Protein AF-A0A6H1ZTC7-F1 (afdb_monomer)

Organism: NCBI:txid1070528

Radius of gyration: 21.6 Å; Cα contacts (8 Å, |Δi|>4): 102; chains: 1; bounding box: 42×36×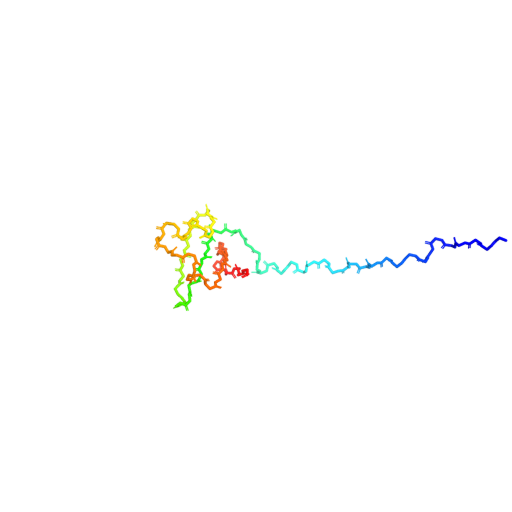64 Å

pLDDT: mean 79.91, std 18.55, range [43.78, 96.75]

Mean predicted aligned error: 12.48 Å

Secondary structure (DSSP, 8-state):
-----TT--------------GGG---EEEEEEEETT--EEEEET--HHHHHHHTT--GGGEEEEEEEETTS-EEE-

Sequence (77 aa):
PVGVRKSDRPVAKYNTKPKTNKDQSGKVLAVVIELINNNLFGLYQGTHMQVCEFHDISPHYVKRTGWVLENGTYLWR

Structure (mmCIF, N/CA/C/O backbone):
data_AF-A0A6H1ZTC7-F1
#
_entry.id   AF-A0A6H1ZTC7-F1
#
loop_
_atom_site.group_PDB
_atom_site.id
_atom_site.type_symbol
_atom_site.label_atom_id
_atom_site.label_alt_id
_atom_site.label_comp_id
_atom_site.label_asym_id
_atom_site.label_entity_id
_atom_site.label_seq_id
_atom_site.pdbx_PDB_ins_code
_atom_site.Cartn_x
_atom_site.Cartn_y
_atom_site.Cartn_z
_atom_site.occupancy
_atom_site.B_iso_or_equiv
_atom_site.auth_seq_id
_atom_site.auth_comp_id
_atom_site.auth_asym_id
_atom_site.auth_atom_id
_atom_si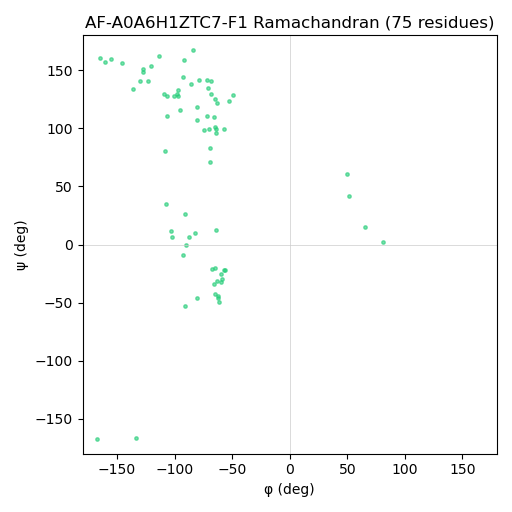te.pdbx_PDB_model_num
ATOM 1 N N . PRO A 1 1 ? 32.266 -24.553 51.497 1.00 43.78 1 PRO A N 1
ATOM 2 C CA . PRO A 1 1 ? 31.337 -24.601 50.341 1.00 43.78 1 PRO A CA 1
ATOM 3 C C . PRO A 1 1 ? 30.422 -23.365 50.324 1.00 43.78 1 PRO A C 1
ATOM 5 O O . PRO A 1 1 ? 29.478 -23.277 51.102 1.00 43.78 1 PRO A O 1
ATOM 8 N N . VAL A 1 2 ? 30.762 -22.370 49.499 1.00 44.69 2 VAL A N 1
ATOM 9 C CA . VAL A 1 2 ? 30.003 -21.117 49.367 1.00 44.69 2 VAL A CA 1
ATOM 10 C C . VAL A 1 2 ? 28.805 -21.378 48.454 1.00 44.69 2 VAL A C 1
ATOM 12 O O . VAL A 1 2 ? 28.962 -21.608 47.258 1.00 44.69 2 VAL A O 1
ATOM 15 N N . GLY A 1 3 ? 27.607 -21.422 49.038 1.00 44.44 3 GLY A N 1
ATOM 16 C CA . GLY A 1 3 ? 26.360 -21.637 48.310 1.00 44.44 3 GLY A CA 1
ATOM 17 C C . GLY A 1 3 ? 25.985 -20.405 47.491 1.00 44.44 3 GLY A C 1
ATOM 18 O O . GLY A 1 3 ? 25.602 -19.380 48.050 1.00 44.44 3 GLY A O 1
ATOM 19 N N . VAL A 1 4 ? 26.077 -20.517 46.167 1.00 47.19 4 VAL A N 1
ATOM 20 C CA . VAL A 1 4 ? 25.597 -19.504 45.221 1.00 47.19 4 VAL A CA 1
ATOM 21 C C . VAL A 1 4 ? 24.071 -19.433 45.331 1.00 47.19 4 VAL A C 1
ATOM 23 O O . VAL A 1 4 ? 23.358 -20.376 44.978 1.00 47.19 4 VAL A O 1
ATOM 26 N N . ARG A 1 5 ? 23.555 -18.332 45.885 1.00 55.75 5 ARG A N 1
ATOM 27 C CA . ARG A 1 5 ? 22.113 -18.074 45.994 1.00 55.75 5 ARG A CA 1
ATOM 28 C C . ARG A 1 5 ? 21.540 -17.848 44.588 1.00 55.75 5 ARG A C 1
ATOM 30 O O . ARG A 1 5 ? 22.151 -17.179 43.765 1.00 55.75 5 ARG A O 1
ATOM 37 N N . LYS A 1 6 ? 20.337 -18.367 44.310 1.00 50.88 6 LYS A N 1
ATOM 38 C CA . LYS A 1 6 ? 19.627 -18.266 43.008 1.00 50.88 6 LYS A CA 1
ATOM 39 C C . LYS A 1 6 ? 19.227 -16.829 42.593 1.00 50.88 6 LYS A C 1
ATOM 41 O O . LYS A 1 6 ? 18.428 -16.662 41.677 1.00 50.88 6 LYS A O 1
ATOM 46 N N . SER A 1 7 ? 19.747 -15.809 43.267 1.00 56.41 7 SER A N 1
ATOM 47 C CA . SER A 1 7 ? 19.385 -14.396 43.129 1.00 56.41 7 SER A CA 1
ATOM 48 C C . SER A 1 7 ? 20.253 -13.606 42.137 1.00 56.41 7 SER A C 1
ATOM 50 O O . SER A 1 7 ? 19.864 -12.501 41.783 1.00 56.41 7 SER A O 1
ATOM 52 N N . ASP A 1 8 ? 21.355 -14.167 41.626 1.00 50.31 8 ASP A N 1
ATOM 53 C CA . ASP A 1 8 ? 22.290 -13.483 40.706 1.00 50.31 8 ASP A CA 1
ATOM 54 C C . ASP A 1 8 ? 21.974 -13.670 39.210 1.00 50.31 8 ASP A C 1
ATOM 56 O O . ASP A 1 8 ? 22.858 -13.614 38.356 1.00 50.31 8 ASP A O 1
ATOM 60 N N . ARG A 1 9 ? 20.711 -13.920 38.846 1.00 54.25 9 ARG A N 1
ATOM 61 C CA . ARG A 1 9 ? 20.311 -13.871 37.432 1.00 54.25 9 ARG A CA 1
ATOM 62 C C . ARG A 1 9 ? 19.732 -12.490 37.139 1.00 54.25 9 ARG A C 1
ATOM 64 O O . ARG A 1 9 ? 18.677 -12.178 37.693 1.00 54.25 9 ARG A O 1
ATOM 71 N N . PRO A 1 10 ? 20.353 -11.670 36.272 1.00 53.62 10 PRO A N 1
ATOM 72 C CA . PRO A 1 10 ? 19.730 -10.439 35.818 1.00 53.62 10 PRO A CA 1
ATOM 73 C C . PRO A 1 10 ? 18.485 -10.810 35.010 1.00 53.62 10 PRO A C 1
ATOM 75 O O . PRO A 1 10 ? 18.559 -11.225 33.856 1.00 53.62 10 PRO A O 1
ATOM 78 N N . VAL A 1 11 ? 17.314 -10.706 35.635 1.00 56.88 11 VAL A N 1
ATOM 79 C CA . VAL A 1 11 ? 16.043 -10.771 34.920 1.00 56.88 11 VAL A CA 1
ATOM 80 C C . VAL A 1 11 ? 15.911 -9.432 34.213 1.00 56.88 11 VAL A C 1
ATOM 82 O O . VAL A 1 11 ? 15.545 -8.434 34.836 1.00 56.88 11 VAL A O 1
ATOM 85 N N . ALA A 1 12 ? 16.249 -9.392 32.925 1.00 54.44 12 ALA A N 1
ATOM 86 C CA . ALA A 1 12 ? 15.889 -8.274 32.072 1.00 54.44 12 ALA A CA 1
ATOM 87 C C . ALA A 1 12 ? 14.362 -8.128 32.134 1.00 54.44 12 ALA A C 1
ATOM 89 O O . ALA A 1 12 ? 13.613 -8.892 31.525 1.00 54.44 12 ALA A O 1
ATOM 90 N N . LYS A 1 13 ? 13.884 -7.190 32.959 1.00 56.03 13 LYS A N 1
ATOM 91 C CA . LYS A 1 13 ? 12.476 -6.807 33.020 1.00 56.03 13 LYS A CA 1
ATOM 92 C C . LYS A 1 13 ? 12.158 -6.081 31.716 1.00 56.03 13 LYS A C 1
ATOM 94 O O . LYS A 1 13 ? 12.160 -4.855 31.673 1.00 56.03 13 LYS A O 1
ATOM 99 N N . TYR A 1 14 ? 11.864 -6.831 30.660 1.00 56.59 14 TYR A N 1
ATOM 100 C CA . TYR A 1 14 ? 11.167 -6.316 29.484 1.00 56.59 14 TYR A CA 1
ATOM 101 C C . TYR A 1 14 ? 9.719 -6.018 29.891 1.00 56.59 14 TYR A C 1
ATOM 103 O O . TYR A 1 14 ? 8.795 -6.756 29.573 1.00 56.59 14 TYR A O 1
ATOM 111 N N . ASN A 1 15 ? 9.530 -4.973 30.698 1.00 51.97 15 ASN A N 1
ATOM 112 C CA . ASN A 1 15 ? 8.232 -4.578 31.238 1.00 51.97 15 ASN A CA 1
ATOM 113 C C . ASN A 1 15 ? 7.710 -3.303 30.572 1.00 51.97 15 ASN A C 1
ATOM 115 O O . ASN A 1 15 ? 7.051 -2.477 31.195 1.00 51.97 15 ASN A O 1
ATOM 119 N N . THR A 1 16 ? 7.991 -3.145 29.286 1.00 54.34 16 THR A N 1
ATOM 120 C CA . THR A 1 16 ? 7.269 -2.224 28.418 1.00 54.34 16 THR A CA 1
ATOM 121 C C . THR A 1 16 ? 6.415 -3.070 27.493 1.00 54.34 16 THR A C 1
ATOM 123 O O . THR A 1 16 ? 6.769 -3.331 26.346 1.00 54.34 16 THR A O 1
ATOM 126 N N . LYS A 1 17 ? 5.258 -3.523 28.001 1.00 56.78 17 LYS A N 1
ATOM 127 C CA . LYS A 1 17 ? 4.168 -3.908 27.097 1.00 56.78 17 LYS A CA 1
ATOM 128 C C . LYS A 1 17 ? 4.004 -2.747 26.110 1.00 56.78 17 LYS A C 1
ATOM 130 O O . LYS A 1 17 ? 3.937 -1.604 26.578 1.00 56.78 17 LYS A O 1
ATOM 135 N N . PRO A 1 18 ? 3.993 -2.994 24.790 1.00 57.00 18 PRO A N 1
ATOM 136 C CA . PRO A 1 18 ? 3.762 -1.927 23.832 1.00 57.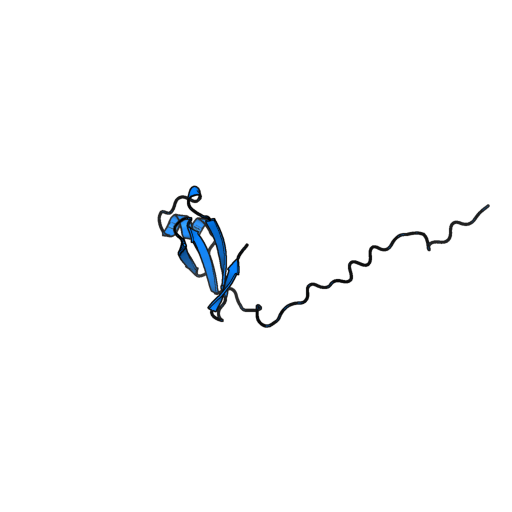00 18 PRO A CA 1
ATOM 137 C C . PRO A 1 18 ? 2.468 -1.226 24.245 1.00 57.00 18 PRO A C 1
ATOM 139 O O . PRO A 1 18 ? 1.445 -1.879 24.454 1.00 57.00 18 PRO A O 1
ATOM 142 N N . LYS A 1 19 ? 2.533 0.091 24.474 1.00 55.03 19 LYS A N 1
ATOM 143 C CA . LYS A 1 19 ? 1.332 0.884 24.731 1.00 55.03 19 LYS A CA 1
ATOM 144 C C . LYS A 1 19 ? 0.509 0.808 23.452 1.00 55.03 19 LYS A C 1
ATOM 146 O O . LYS A 1 19 ? 0.826 1.495 22.486 1.00 55.03 19 LYS A O 1
ATOM 151 N N . THR A 1 20 ? -0.496 -0.064 23.424 1.00 53.09 20 THR A N 1
ATOM 152 C CA . THR A 1 20 ? -1.463 -0.120 22.331 1.00 53.09 20 THR A CA 1
ATOM 153 C C . THR A 1 20 ? -2.217 1.197 22.355 1.00 53.09 20 THR A C 1
ATOM 155 O O . THR A 1 20 ? -3.128 1.392 23.160 1.00 53.09 20 THR A O 1
ATOM 158 N N . ASN A 1 21 ? -1.768 2.142 21.536 1.00 57.53 21 ASN A N 1
ATOM 159 C CA . ASN A 1 21 ? -2.438 3.413 21.376 1.00 57.53 21 ASN A CA 1
ATOM 160 C C . ASN A 1 21 ? -3.741 3.116 20.627 1.00 57.53 21 ASN A C 1
ATOM 162 O O . ASN A 1 21 ? -3.718 2.851 19.426 1.00 57.53 21 ASN A O 1
ATOM 166 N N . LYS A 1 22 ? -4.859 3.019 21.357 1.00 55.41 22 LYS A N 1
ATOM 167 C CA . LYS A 1 22 ? -6.140 2.545 20.806 1.00 55.41 22 LYS A CA 1
ATOM 168 C C . LYS A 1 22 ? -6.640 3.423 19.654 1.00 55.41 22 LYS A C 1
ATOM 170 O O . LYS A 1 22 ? -7.308 2.904 18.767 1.00 55.41 22 LYS A O 1
ATOM 175 N N . ASP A 1 23 ? -6.235 4.690 19.607 1.00 56.66 23 ASP A N 1
ATOM 176 C CA . ASP A 1 23 ? -6.593 5.615 18.524 1.00 56.66 23 ASP A CA 1
ATOM 177 C C . ASP A 1 23 ? -5.960 5.258 17.171 1.00 56.66 23 ASP A C 1
ATOM 179 O O . ASP A 1 23 ? -6.475 5.639 16.126 1.00 56.66 23 ASP A O 1
ATOM 183 N N . GLN A 1 24 ? -4.876 4.476 17.165 1.00 60.47 24 GLN A N 1
ATOM 184 C CA . GLN A 1 24 ? -4.244 3.963 15.941 1.00 60.47 24 GLN A CA 1
ATOM 185 C C . GLN A 1 24 ? -4.578 2.491 15.685 1.00 60.47 24 GLN A C 1
ATOM 187 O O . GLN A 1 24 ? -3.955 1.840 14.846 1.00 60.47 24 GLN A O 1
ATOM 192 N N . SER A 1 25 ? -5.545 1.946 16.427 1.00 65.38 25 SER A N 1
ATOM 193 C CA . SER A 1 25 ? -6.029 0.589 16.223 1.00 65.38 25 SER A CA 1
ATOM 194 C C . SER A 1 25 ? -7.288 0.612 15.366 1.00 65.38 25 SER A C 1
ATOM 196 O O . SER A 1 25 ? -8.243 1.335 15.630 1.00 65.38 25 SER A O 1
ATOM 198 N N . GLY A 1 26 ? -7.268 -0.179 14.307 1.00 73.31 26 GLY A N 1
ATOM 199 C CA . GLY A 1 26 ? -8.362 -0.322 13.367 1.00 73.31 26 GLY A CA 1
ATOM 200 C C . GLY A 1 26 ? -8.124 -1.568 12.537 1.00 73.31 26 GLY A C 1
ATOM 201 O O . GLY A 1 26 ? -7.006 -2.089 12.477 1.00 73.31 26 GLY A O 1
ATOM 202 N N . LYS A 1 27 ? -9.181 -2.084 11.922 1.00 86.69 27 LYS A N 1
ATOM 203 C CA . LYS A 1 27 ? -9.045 -3.209 11.007 1.00 86.69 27 LYS A CA 1
ATOM 204 C C . LYS A 1 27 ? -8.361 -2.728 9.730 1.00 86.69 27 LYS A C 1
ATOM 206 O O . LYS A 1 27 ? -8.689 -1.661 9.209 1.00 86.69 27 LYS A O 1
ATOM 211 N N . VAL A 1 28 ? -7.388 -3.504 9.258 1.00 88.69 28 VAL A N 1
ATOM 212 C CA . VAL A 1 28 ? -6.708 -3.244 7.987 1.00 88.69 28 VAL A CA 1
ATOM 213 C C . VAL A 1 28 ? -7.732 -3.358 6.862 1.00 88.69 28 VAL A C 1
ATOM 215 O O . VAL A 1 28 ? -8.363 -4.402 6.702 1.00 88.69 28 VAL A O 1
ATOM 218 N N . LEU A 1 29 ? -7.887 -2.277 6.103 1.00 91.25 29 LEU A N 1
ATOM 219 C CA . LEU A 1 29 ? -8.779 -2.195 4.953 1.00 91.25 29 LEU A CA 1
ATOM 220 C C . LEU A 1 29 ? -8.030 -2.589 3.674 1.00 91.25 29 LEU A C 1
ATOM 222 O O . LEU A 1 29 ? -8.459 -3.484 2.952 1.00 91.25 29 LEU A O 1
ATOM 226 N N . ALA A 1 30 ? -6.889 -1.955 3.406 1.00 93.38 30 ALA A N 1
ATOM 227 C CA . ALA A 1 30 ? -6.105 -2.200 2.199 1.00 93.38 30 ALA A CA 1
ATOM 228 C C . ALA A 1 30 ? -4.603 -2.069 2.460 1.00 93.38 30 ALA A C 1
ATOM 230 O O . ALA A 1 30 ? -4.170 -1.394 3.398 1.00 93.38 30 ALA A O 1
ATOM 231 N N . VAL A 1 31 ? -3.810 -2.720 1.611 1.00 94.62 31 VAL A N 1
ATOM 232 C CA . VAL A 1 31 ? -2.369 -2.469 1.529 1.00 94.62 31 VAL A CA 1
ATOM 233 C C . VAL A 1 31 ? -2.143 -1.303 0.591 1.00 94.62 31 VAL A C 1
ATOM 235 O O . VAL A 1 31 ? -2.782 -1.222 -0.456 1.00 94.62 31 VAL A O 1
ATOM 238 N N . VAL A 1 32 ? -1.238 -0.410 0.975 1.00 95.38 32 VAL A N 1
ATOM 239 C CA . VAL A 1 32 ? -0.892 0.780 0.205 1.00 95.38 32 VAL A CA 1
ATOM 240 C C . VAL A 1 32 ? 0.612 0.877 -0.006 1.00 95.38 32 VAL A C 1
ATOM 242 O O . VAL A 1 32 ? 1.412 0.455 0.834 1.00 95.38 32 VAL A O 1
ATOM 245 N N . ILE A 1 33 ? 0.995 1.458 -1.133 1.00 96.25 33 ILE A N 1
ATOM 246 C CA . ILE A 1 33 ? 2.370 1.817 -1.463 1.00 96.25 33 ILE A CA 1
ATOM 247 C C . ILE 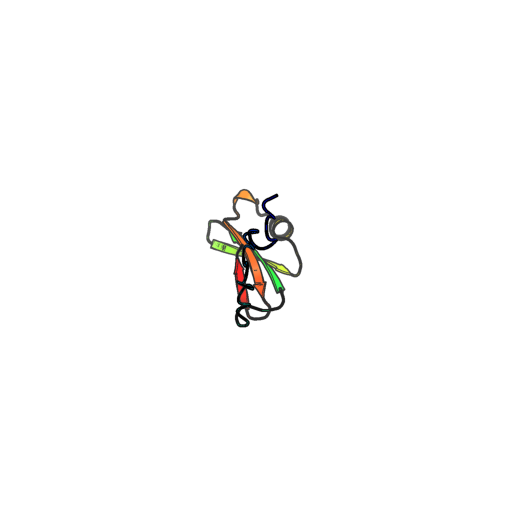A 1 33 ? 2.421 3.313 -1.757 1.00 96.25 33 ILE A C 1
ATOM 249 O O . ILE A 1 33 ? 1.520 3.866 -2.387 1.00 96.25 33 ILE A O 1
ATOM 253 N N . GLU A 1 34 ? 3.480 3.966 -1.295 1.00 96.75 34 GLU A N 1
ATOM 254 C CA . GLU A 1 34 ? 3.822 5.326 -1.694 1.00 96.75 34 GLU A CA 1
ATOM 255 C C . GLU A 1 34 ? 5.018 5.264 -2.627 1.00 96.75 34 GLU A C 1
ATOM 257 O O . GLU A 1 34 ? 6.037 4.651 -2.298 1.00 96.75 34 GLU A O 1
ATOM 262 N N . LEU A 1 35 ? 4.900 5.899 -3.785 1.00 96.19 35 LEU A N 1
ATOM 263 C CA . LEU A 1 35 ? 5.989 6.006 -4.741 1.00 96.19 35 LEU A CA 1
ATOM 264 C C . LEU A 1 35 ? 6.916 7.180 -4.407 1.00 96.19 35 LEU A C 1
ATOM 266 O O . LEU A 1 35 ? 6.583 8.069 -3.625 1.00 96.19 35 LEU A O 1
ATOM 270 N N . ILE A 1 36 ? 8.085 7.223 -5.043 1.00 94.88 36 ILE A N 1
ATOM 271 C CA . ILE A 1 36 ? 9.062 8.316 -4.877 1.00 94.88 36 ILE A CA 1
ATOM 272 C C . ILE A 1 36 ? 8.470 9.686 -5.260 1.00 94.88 36 ILE A C 1
ATOM 274 O O . ILE A 1 36 ? 8.834 10.699 -4.668 1.00 94.88 36 ILE A O 1
ATOM 278 N N . ASN A 1 37 ? 7.516 9.726 -6.195 1.00 95.00 37 ASN A N 1
ATOM 279 C CA . ASN A 1 37 ? 6.796 10.945 -6.584 1.00 95.00 37 ASN A CA 1
ATOM 280 C C . ASN A 1 37 ? 5.621 11.306 -5.647 1.00 95.00 37 ASN A C 1
ATOM 282 O O . ASN A 1 37 ? 4.848 12.205 -5.963 1.00 95.00 37 ASN A O 1
ATOM 286 N N . ASN A 1 38 ? 5.497 10.624 -4.502 1.00 92.88 38 ASN A N 1
ATOM 287 C CA . ASN A 1 38 ? 4.419 10.747 -3.516 1.00 92.88 38 ASN A CA 1
ATOM 288 C C . ASN A 1 38 ? 3.024 10.320 -4.014 1.00 92.88 38 ASN A C 1
ATOM 290 O O . ASN A 1 38 ? 2.029 10.602 -3.347 1.00 92.88 38 ASN A O 1
ATOM 294 N N . ASN A 1 39 ? 2.928 9.611 -5.145 1.00 95.00 39 ASN A N 1
ATOM 295 C CA . ASN A 1 39 ? 1.671 8.980 -5.539 1.00 95.00 39 ASN A CA 1
ATOM 296 C C . ASN A 1 39 ? 1.376 7.776 -4.640 1.00 95.00 39 ASN A C 1
ATOM 298 O O . ASN A 1 39 ? 2.277 7.004 -4.298 1.00 95.00 39 ASN A O 1
ATOM 302 N N . LEU A 1 40 ? 0.101 7.611 -4.298 1.00 94.38 40 LEU A N 1
ATOM 303 C CA . LEU A 1 40 ? -0.396 6.524 -3.465 1.00 94.38 40 LEU A CA 1
ATOM 304 C C . LEU A 1 40 ? -1.217 5.552 -4.302 1.00 94.38 40 LEU A C 1
ATOM 306 O O . LEU A 1 40 ? -2.147 5.954 -4.998 1.00 94.38 40 LEU A O 1
ATOM 310 N N . PHE A 1 41 ? -0.894 4.272 -4.17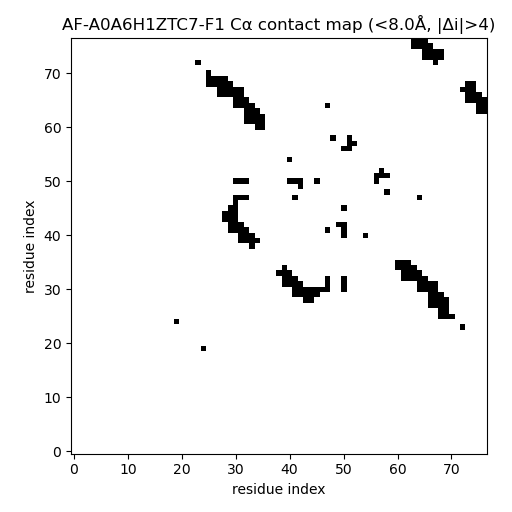6 1.00 95.00 41 PHE A N 1
ATOM 311 C CA . PHE A 1 41 ? -1.647 3.178 -4.778 1.00 95.00 41 PHE A CA 1
ATOM 312 C C . PHE A 1 41 ? -1.997 2.164 -3.707 1.00 95.00 41 PHE A C 1
ATOM 314 O O . PHE A 1 41 ? -1.272 2.020 -2.722 1.00 95.00 41 PHE A O 1
ATOM 321 N N . GLY A 1 42 ? -3.108 1.457 -3.879 1.00 94.06 42 GLY A N 1
ATOM 322 C CA . GLY A 1 42 ? -3.539 0.491 -2.887 1.00 94.06 42 GLY A CA 1
ATOM 323 C C . GLY A 1 42 ? -4.517 -0.528 -3.424 1.00 94.06 42 GLY A C 1
ATOM 324 O O . GLY A 1 42 ? -5.218 -0.289 -4.402 1.00 94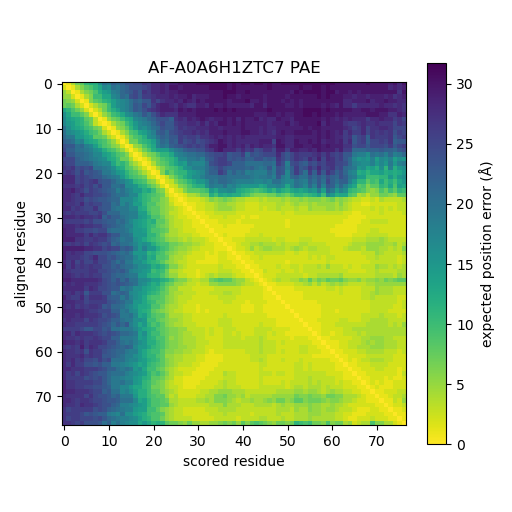.06 42 GLY A O 1
ATOM 325 N N . LEU A 1 43 ? -4.558 -1.667 -2.743 1.00 95.56 43 LEU A N 1
ATOM 326 C CA . LEU A 1 43 ? -5.401 -2.798 -3.095 1.00 95.56 43 LEU A CA 1
ATOM 327 C C . LEU A 1 43 ? -6.066 -3.364 -1.841 1.00 95.56 43 LEU A C 1
ATOM 329 O O . LEU A 1 43 ? -5.419 -3.572 -0.805 1.00 95.56 43 LEU A O 1
ATOM 333 N N . TYR A 1 44 ? -7.370 -3.617 -1.945 1.00 93.00 44 TYR A N 1
ATOM 334 C CA . TYR A 1 44 ? -8.136 -4.273 -0.893 1.00 93.00 44 TYR A CA 1
ATOM 335 C C . TYR A 1 44 ? -7.631 -5.707 -0.712 1.00 93.00 44 TYR A C 1
ATOM 337 O O . TYR A 1 44 ? -7.591 -6.464 -1.675 1.00 93.00 44 TYR A O 1
ATOM 345 N N . GLN A 1 45 ? -7.245 -6.065 0.517 1.00 83.44 45 GLN A N 1
ATOM 346 C CA . GLN A 1 45 ? -6.766 -7.410 0.874 1.00 83.44 45 GLN A CA 1
ATOM 347 C C . GLN A 1 45 ? -5.677 -7.975 -0.062 1.00 83.44 45 GLN A C 1
ATOM 349 O O . GLN A 1 45 ? -5.843 -9.031 -0.666 1.00 83.44 45 GLN A O 1
ATOM 354 N N . GLY A 1 46 ? -4.538 -7.286 -0.155 1.00 88.38 46 GLY A N 1
ATOM 355 C CA . GLY A 1 46 ? -3.397 -7.741 -0.953 1.00 88.38 46 GLY A CA 1
ATOM 356 C C . GLY A 1 46 ? -2.059 -7.642 -0.230 1.00 88.38 46 GLY A C 1
ATOM 357 O O . GLY A 1 46 ? -1.983 -7.422 0.976 1.00 88.38 46 GLY A O 1
ATOM 358 N N . THR A 1 47 ? -0.984 -7.781 -0.995 1.00 92.25 47 THR A N 1
ATOM 359 C CA . THR A 1 47 ? 0.396 -7.479 -0.602 1.00 92.25 47 THR A CA 1
ATOM 360 C C . THR A 1 47 ? 0.910 -6.292 -1.411 1.00 92.25 47 THR A C 1
ATOM 362 O O . THR A 1 47 ? 0.363 -5.972 -2.462 1.00 92.25 47 THR A O 1
ATOM 365 N N . HIS A 1 48 ? 1.988 -5.642 -0.965 1.00 91.31 48 HIS A N 1
ATOM 366 C CA . HIS A 1 48 ? 2.573 -4.522 -1.713 1.00 91.31 48 HIS A CA 1
ATOM 367 C C . HIS A 1 48 ? 3.026 -4.942 -3.122 1.00 91.31 48 HIS A C 1
ATOM 369 O O . HIS A 1 48 ? 2.899 -4.157 -4.051 1.00 91.31 48 HIS A O 1
ATOM 375 N N . MET A 1 49 ? 3.468 -6.194 -3.298 1.00 95.12 49 MET A N 1
ATOM 376 C CA . MET A 1 49 ? 3.799 -6.753 -4.612 1.00 95.12 49 MET A CA 1
ATOM 377 C C . MET A 1 49 ? 2.573 -6.860 -5.520 1.00 95.12 49 MET A C 1
ATOM 379 O O . MET A 1 49 ? 2.644 -6.454 -6.670 1.00 95.12 49 MET A O 1
ATOM 383 N N . GLN A 1 50 ? 1.431 -7.305 -4.992 1.00 95.75 50 GLN A N 1
ATOM 384 C CA . GLN A 1 50 ? 0.180 -7.341 -5.758 1.00 95.75 50 GLN A CA 1
ATOM 385 C C . GLN A 1 50 ? -0.324 -5.939 -6.114 1.00 95.75 50 GLN A C 1
ATOM 387 O O . GLN A 1 50 ? -0.888 -5.755 -7.186 1.00 95.75 50 GLN A O 1
ATOM 392 N N . VAL A 1 51 ? -0.108 -4.940 -5.247 1.00 95.25 51 VAL A N 1
ATOM 393 C CA . VAL A 1 51 ? -0.390 -3.533 -5.586 1.00 95.25 51 VAL A CA 1
ATOM 394 C C . VAL A 1 51 ? 0.490 -3.091 -6.758 1.00 95.25 51 VAL A C 1
ATOM 396 O O . VAL A 1 51 ? -0.009 -2.473 -7.694 1.00 95.25 51 VAL A O 1
ATOM 399 N N . CYS A 1 52 ? 1.780 -3.436 -6.735 1.00 95.12 52 CYS A N 1
ATOM 400 C CA . CYS A 1 52 ? 2.700 -3.144 -7.831 1.00 95.12 52 CYS A CA 1
ATOM 401 C C . CYS A 1 52 ? 2.275 -3.824 -9.142 1.00 95.12 52 CYS A C 1
ATOM 403 O O . CYS A 1 52 ? 2.174 -3.152 -10.161 1.00 95.12 52 CYS A O 1
ATOM 405 N N . GLU A 1 53 ? 1.972 -5.123 -9.115 1.00 96.31 53 GLU A N 1
ATOM 406 C CA . GLU A 1 53 ? 1.536 -5.893 -10.290 1.00 96.31 53 GLU A CA 1
ATOM 407 C C . GLU A 1 53 ? 0.220 -5.366 -10.872 1.00 96.31 53 GLU A C 1
ATOM 409 O O . GLU A 1 53 ? 0.112 -5.168 -12.078 1.00 96.31 53 GLU A O 1
ATOM 414 N N . PHE A 1 54 ? -0.772 -5.091 -10.018 1.00 95.50 54 PHE A N 1
ATOM 415 C CA . PHE A 1 54 ? -2.085 -4.607 -10.449 1.00 95.50 54 PHE A CA 1
ATOM 416 C C . PHE A 1 54 ? -2.015 -3.241 -11.145 1.00 95.50 54 PHE A C 1
ATOM 418 O O . PHE A 1 54 ? -2.815 -2.956 -12.034 1.00 95.50 54 PHE A O 1
ATOM 425 N N . HIS A 1 55 ? -1.062 -2.397 -10.746 1.00 93.44 55 HIS A N 1
ATOM 426 C CA . HIS A 1 55 ? -0.878 -1.054 -11.294 1.00 93.44 55 HIS A CA 1
ATOM 427 C C . HIS A 1 55 ? 0.281 -0.938 -12.298 1.00 93.44 55 HIS A C 1
ATOM 429 O O . HIS A 1 55 ? 0.584 0.178 -12.712 1.00 93.44 55 HIS A O 1
ATOM 435 N N . ASP A 1 56 ? 0.916 -2.052 -12.682 1.00 94.94 56 ASP A N 1
ATOM 436 C CA . ASP A 1 56 ? 2.106 -2.086 -13.550 1.00 94.94 56 ASP A CA 1
ATOM 437 C C . ASP A 1 56 ? 3.241 -1.157 -13.060 1.00 94.94 56 ASP A C 1
ATOM 439 O O . ASP A 1 56 ? 3.882 -0.413 -13.803 1.00 94.94 56 ASP A O 1
ATOM 443 N N . ILE A 1 57 ? 3.465 -1.156 -11.743 1.00 94.88 57 ILE A N 1
ATOM 444 C CA . ILE A 1 57 ? 4.478 -0.342 -11.071 1.00 94.88 57 ILE A CA 1
ATOM 445 C C . ILE A 1 57 ? 5.698 -1.208 -10.774 1.00 94.88 57 ILE A C 1
ATOM 447 O O . ILE A 1 57 ? 5.610 -2.227 -10.091 1.00 94.88 57 ILE A O 1
ATOM 451 N N . SER A 1 58 ? 6.880 -0.752 -11.188 1.00 94.25 58 SER A N 1
ATOM 452 C CA . SER A 1 58 ? 8.126 -1.393 -10.763 1.00 94.25 58 SER A CA 1
ATOM 453 C C . SER A 1 58 ? 8.384 -1.163 -9.259 1.00 94.25 58 SER A C 1
ATOM 455 O O . SER A 1 58 ? 8.381 -0.008 -8.813 1.00 94.25 58 SER A O 1
ATOM 457 N N . PRO A 1 59 ? 8.679 -2.218 -8.466 1.00 92.62 59 PRO A N 1
ATOM 458 C CA . PRO A 1 59 ? 8.961 -2.110 -7.029 1.00 92.62 59 PRO A CA 1
ATOM 459 C C . PRO A 1 59 ? 10.108 -1.153 -6.675 1.00 92.62 59 PRO A C 1
ATOM 461 O O . PRO A 1 59 ? 10.163 -0.644 -5.560 1.00 92.62 59 PRO A O 1
ATOM 464 N N . HIS A 1 60 ? 11.006 -0.866 -7.622 1.00 94.25 60 HIS A N 1
ATOM 465 C CA . HIS A 1 60 ? 12.106 0.085 -7.438 1.00 94.25 60 HIS A CA 1
ATOM 466 C C . HIS A 1 60 ? 11.643 1.533 -7.232 1.00 94.25 60 HIS A C 1
ATOM 468 O O . HIS A 1 60 ? 12.394 2.339 -6.687 1.00 94.25 60 HIS A O 1
ATOM 474 N N . TYR A 1 61 ? 10.418 1.868 -7.642 1.00 94.31 61 TYR A N 1
ATOM 475 C CA . TYR A 1 61 ? 9.844 3.199 -7.445 1.00 94.31 61 TYR A CA 1
ATOM 476 C C . TYR A 1 61 ? 9.082 3.342 -6.126 1.00 94.31 61 TYR A C 1
ATOM 478 O O . TYR A 1 61 ? 8.556 4.422 -5.848 1.00 94.31 61 TYR A O 1
ATOM 486 N N . VAL A 1 62 ? 9.009 2.284 -5.313 1.00 94.62 62 VAL A N 1
ATOM 487 C CA . VAL A 1 62 ? 8.311 2.299 -4.026 1.00 94.62 62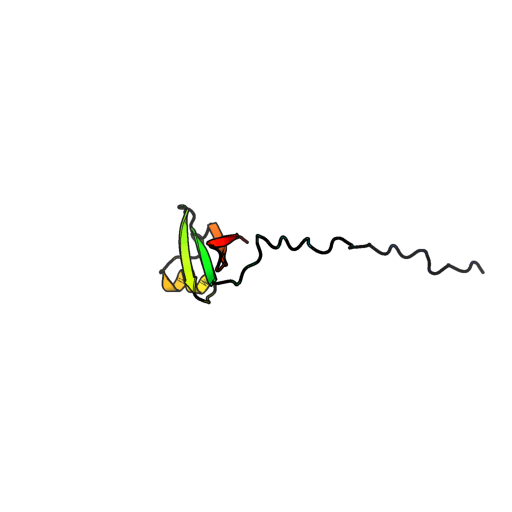 VAL A CA 1
ATOM 488 C C . VAL A 1 62 ? 9.204 2.931 -2.963 1.00 94.62 62 VAL A C 1
ATOM 490 O O . VAL A 1 62 ? 10.276 2.430 -2.638 1.00 94.62 62 VAL A O 1
ATOM 493 N N . LYS A 1 63 ? 8.732 4.038 -2.393 1.00 95.94 63 LYS A N 1
ATOM 494 C CA . LYS A 1 63 ? 9.374 4.765 -1.295 1.00 95.94 63 LYS A CA 1
ATOM 495 C C . LYS A 1 63 ? 9.088 4.105 0.050 1.00 95.94 63 LYS A C 1
ATOM 497 O O . LYS A 1 63 ? 9.995 3.945 0.859 1.00 95.94 63 LYS A O 1
ATOM 502 N N . ARG A 1 64 ? 7.827 3.739 0.301 1.00 95.12 64 ARG A N 1
ATOM 503 C CA . ARG A 1 64 ? 7.405 3.020 1.513 1.00 95.12 64 ARG A CA 1
ATOM 504 C C . ARG A 1 64 ? 6.122 2.235 1.283 1.00 95.12 64 ARG A C 1
ATOM 506 O O . ARG A 1 64 ? 5.353 2.524 0.370 1.00 95.12 64 ARG A O 1
ATOM 513 N N . THR A 1 65 ? 5.894 1.249 2.142 1.00 95.38 65 THR A N 1
ATOM 514 C CA . THR A 1 65 ? 4.699 0.398 2.118 1.00 95.38 65 THR A CA 1
ATOM 515 C C . THR A 1 65 ? 3.952 0.531 3.433 1.00 95.38 65 THR A C 1
ATOM 517 O O . THR A 1 65 ? 4.539 0.867 4.464 1.00 95.38 65 THR A O 1
ATOM 520 N N . GLY A 1 66 ? 2.649 0.300 3.404 1.00 94.62 66 GLY A N 1
ATOM 521 C CA . GLY A 1 66 ? 1.824 0.437 4.587 1.00 94.62 66 GLY A CA 1
ATOM 522 C C . GLY A 1 66 ? 0.442 -0.164 4.426 1.00 94.62 66 GLY A C 1
ATOM 523 O O . GLY A 1 66 ? 0.145 -0.891 3.477 1.00 94.62 66 GLY A O 1
ATOM 524 N N . TRP A 1 67 ? -0.411 0.179 5.376 1.00 93.62 67 TRP A N 1
ATOM 525 C CA . TRP A 1 67 ? -1.801 -0.232 5.437 1.00 93.62 67 TRP A CA 1
ATOM 526 C C . TRP A 1 67 ? -2.679 0.983 5.666 1.00 93.62 67 TRP A C 1
ATOM 528 O O . TRP A 1 67 ? -2.340 1.855 6.463 1.00 93.62 67 TRP A O 1
ATOM 538 N N . VAL A 1 68 ? -3.828 1.014 5.007 1.00 92.50 68 VAL A N 1
ATOM 539 C CA . VAL A 1 68 ? -4.912 1.926 5.366 1.00 92.50 68 VAL A CA 1
ATOM 540 C C . VAL A 1 68 ? -5.907 1.167 6.234 1.00 92.50 68 VAL A C 1
ATOM 542 O O . VAL A 1 68 ? -6.266 0.023 5.940 1.00 92.50 68 VAL A O 1
ATOM 545 N N . LEU A 1 69 ? -6.302 1.779 7.341 1.00 91.25 69 LEU A N 1
ATOM 546 C CA . LEU A 1 69 ? -7.275 1.238 8.281 1.00 91.25 69 LEU A CA 1
ATOM 547 C C . LEU A 1 69 ? -8.691 1.707 7.923 1.00 91.25 69 LEU A C 1
ATOM 549 O O . LEU A 1 69 ? -8.869 2.743 7.286 1.00 91.25 69 LEU A O 1
ATOM 553 N N . GLU A 1 70 ? -9.713 0.982 8.386 1.00 89.81 70 GLU A N 1
ATOM 554 C CA . GLU A 1 70 ? -11.132 1.342 8.184 1.00 89.81 70 GLU A CA 1
ATOM 555 C C . GLU A 1 70 ? -11.492 2.746 8.725 1.00 89.81 70 GLU A C 1
ATOM 557 O O . GLU A 1 70 ? -12.448 3.357 8.260 1.00 89.81 70 GLU A O 1
ATOM 562 N N . ASN A 1 71 ? -10.709 3.293 9.663 1.00 86.50 71 ASN A N 1
ATOM 563 C CA . ASN A 1 71 ? -10.886 4.647 10.204 1.00 86.50 71 ASN A CA 1
ATOM 564 C C . ASN A 1 71 ? -10.170 5.751 9.390 1.00 86.50 71 ASN A C 1
ATOM 566 O O . ASN A 1 71 ? -10.098 6.890 9.845 1.00 86.50 71 ASN A O 1
ATOM 570 N N . GLY A 1 72 ? -9.592 5.422 8.228 1.00 83.31 72 GLY A N 1
ATOM 571 C CA . GLY A 1 72 ? -8.856 6.360 7.371 1.00 83.31 72 GLY A CA 1
ATOM 572 C C . GLY A 1 72 ? -7.407 6.628 7.797 1.00 83.31 72 GLY A C 1
ATOM 573 O O . GLY A 1 72 ? -6.714 7.411 7.149 1.00 83.31 72 GLY A O 1
ATOM 574 N N . THR A 1 73 ? -6.920 5.982 8.861 1.00 88.75 73 THR A N 1
ATOM 575 C CA . THR A 1 73 ? -5.527 6.118 9.316 1.00 88.75 73 THR A CA 1
ATOM 576 C C . THR A 1 73 ? -4.587 5.282 8.452 1.00 88.75 73 THR A C 1
ATOM 578 O O . THR A 1 73 ?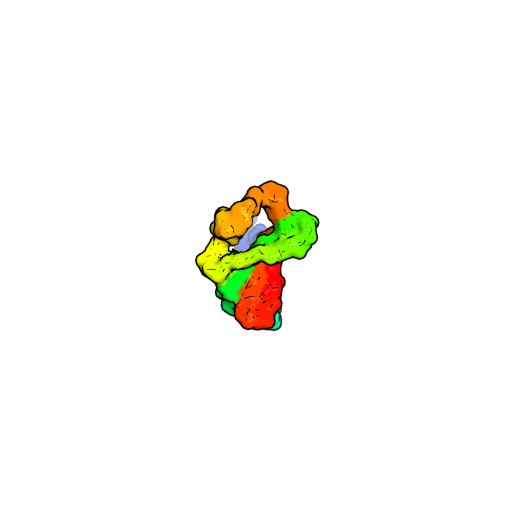 -4.898 4.142 8.108 1.00 88.75 73 THR A O 1
ATOM 581 N N . TYR A 1 74 ? -3.403 5.822 8.161 1.00 89.12 74 TYR A N 1
ATOM 582 C CA . TYR A 1 74 ? -2.320 5.100 7.49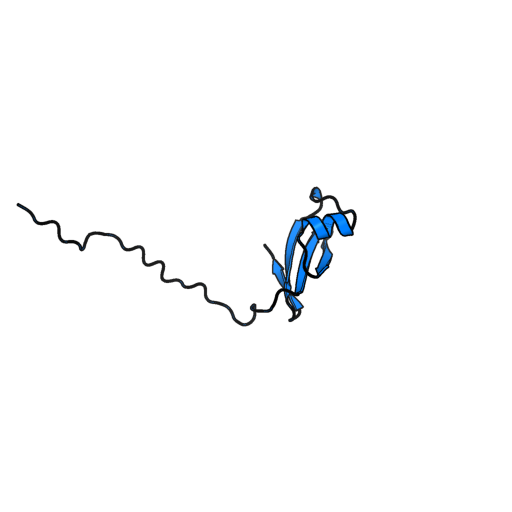5 1.00 89.12 74 TYR A CA 1
ATOM 583 C C . TYR A 1 74 ? -1.300 4.586 8.512 1.00 89.12 74 TYR A C 1
ATOM 585 O O . TYR A 1 74 ? -0.783 5.350 9.328 1.00 89.12 74 TYR A O 1
ATOM 593 N N . LEU A 1 75 ? -0.973 3.301 8.425 1.00 89.38 75 LEU A N 1
ATOM 594 C CA . LEU A 1 75 ? 0.129 2.670 9.141 1.00 89.38 75 LEU A CA 1
ATOM 595 C C . LEU A 1 75 ? 1.260 2.390 8.159 1.00 89.38 75 LEU A C 1
ATOM 597 O O . LEU A 1 75 ? 1.136 1.523 7.299 1.00 89.38 75 LEU A O 1
ATOM 601 N N . TRP A 1 76 ? 2.364 3.115 8.293 1.00 91.31 76 TRP A N 1
ATOM 602 C CA . TRP A 1 76 ? 3.552 2.932 7.461 1.00 91.31 76 TRP A CA 1
ATOM 603 C C . TRP A 1 76 ? 4.539 1.969 8.121 1.00 91.31 76 TRP A C 1
ATOM 605 O O . TRP A 1 76 ? 4.680 1.978 9.346 1.00 91.31 76 TRP A O 1
ATOM 615 N N . ARG A 1 77 ? 5.214 1.155 7.307 1.00 83.19 77 ARG A N 1
ATOM 616 C CA . ARG A 1 77 ? 6.350 0.323 7.715 1.00 83.19 77 ARG A CA 1
ATOM 617 C C . ARG A 1 77 ? 7.675 0.987 7.360 1.00 83.19 77 ARG A C 1
ATOM 619 O O . ARG A 1 77 ? 7.721 1.682 6.320 1.00 83.19 77 ARG A O 1
#

Foldseek 3Di:
DDDDDPPPDPPPCPPCPPPPPVVQDAAFQWKWFAFPVRDIFIDGPDDVVVSCVVVVHDPVRTPWIWTQGPVRDTDTD

Nearest PDB structures (foldseek):
  2k3u-assembly1_A  TM=3.913E-01  e=3.570E+00  Staphylococcus aureus subsp. aureus str. Newman
  6vw0-assembly1_J  TM=2.812E-01  e=3.570E+00  Mycobacterium tuberculosis
  6w2d-assembly1_P  TM=3.487E-01  e=6.619E+00  Human herpesvirus 4 strain B95-8

Solvent-accessible surface area (backbone atoms only — not comparable to full-atom values): 4906 Å² total; per-residue (Å²): 136,86,80,81,66,94,76,82,64,86,74,81,76,83,78,70,72,79,79,76,57,64,90,79,59,62,59,79,48,25,24,27,36,31,30,74,86,69,50,76,50,64,32,74,82,56,47,64,65,54,38,23,62,77,68,75,44,65,73,88,47,54,66,42,44,34,33,33,24,74,82,74,48,76,48,75,106